Protein AF-A0A1S2PLS1-F1 (afdb_monomer_lite)

pLDDT: mean 85.77, std 10.63, range [39.0, 94.0]

Foldseek 3Di:
DVVLVVQVVQQVVQLVPFDDDDPVQKAADWWWKWFQDPVGDTWTWTFGIWHADPVRWIWTQIDTPSYPHTHIGTDDCVGIPTDPPPDD

Sequence (88 aa):
MRETTAAEGVLDELAQGCPLPPEDEVQDAYQPVEVHDEAGWPWPGSATGWWTGPDGVTACRLRLSGVATARWVLFDPDRIIARVQSGT

Secondary structure (DSSP, 8-state):
-HHHHHHHHHHHHHHTT-----GGG-EEEEEEEEEE-TT--EEEEEEEEEEE-TTS-EEEEEEETT-S--EEEE--TTTEEE------

Radius of gyration: 12.65 Å; chains: 1; bounding box: 35×26×30 Å

Structure (mmCIF, N/CA/C/O backbone):
data_AF-A0A1S2PLS1-F1
#
_entry.id   AF-A0A1S2PLS1-F1
#
loop_
_atom_site.group_PDB
_atom_site.id
_atom_site.type_symbol
_atom_site.label_atom_id
_atom_site.label_alt_id
_atom_site.label_comp_id
_atom_site.label_asym_id
_atom_site.label_entity_id
_atom_site.label_seq_id
_atom_site.pdbx_PDB_ins_code
_atom_site.Cartn_x
_atom_site.Cartn_y
_atom_site.Cartn_z
_atom_site.occupancy
_atom_site.B_iso_or_equiv
_atom_site.auth_seq_id
_atom_site.auth_comp_id
_atom_site.auth_asym_id
_atom_site.auth_atom_id
_atom_site.pdbx_PDB_model_num
ATOM 1 N N . MET A 1 1 ? 18.337 11.444 -8.106 1.00 54.97 1 MET A N 1
ATOM 2 C CA . MET A 1 1 ? 17.097 12.200 -8.418 1.00 54.97 1 MET A CA 1
ATOM 3 C C . MET A 1 1 ? 16.165 11.473 -9.386 1.00 54.97 1 MET A C 1
ATOM 5 O O . MET A 1 1 ? 14.974 11.696 -9.269 1.00 54.97 1 MET A O 1
ATOM 9 N N . ARG A 1 2 ? 16.639 10.614 -10.309 1.00 61.62 2 ARG A N 1
ATOM 10 C CA . ARG A 1 2 ? 15.742 9.890 -11.238 1.00 61.62 2 ARG A CA 1
ATOM 11 C C . ARG A 1 2 ? 14.864 8.832 -10.554 1.00 61.62 2 ARG A C 1
ATOM 13 O O . ARG A 1 2 ? 13.725 8.655 -10.957 1.00 61.62 2 ARG A O 1
ATOM 20 N N . GLU A 1 3 ? 15.367 8.180 -9.506 1.00 67.94 3 GLU A N 1
ATOM 21 C CA . GLU A 1 3 ? 14.622 7.135 -8.783 1.00 67.94 3 GLU A CA 1
ATOM 22 C C . GLU A 1 3 ? 13.448 7.692 -7.965 1.00 67.94 3 GLU A C 1
ATOM 24 O O . GLU A 1 3 ? 12.403 7.059 -7.904 1.00 67.94 3 GLU A O 1
ATOM 29 N N . THR A 1 4 ? 13.571 8.903 -7.406 1.00 72.56 4 THR A N 1
ATOM 30 C CA . THR A 1 4 ? 12.466 9.569 -6.691 1.00 72.56 4 THR A CA 1
ATOM 31 C C . THR A 1 4 ? 11.284 9.832 -7.614 1.00 72.56 4 THR A C 1
ATOM 33 O O . THR A 1 4 ? 10.159 9.513 -7.263 1.00 72.56 4 THR A O 1
ATOM 36 N N . THR A 1 5 ? 11.536 10.355 -8.817 1.00 79.69 5 THR A N 1
ATOM 37 C CA . THR A 1 5 ? 10.473 10.635 -9.792 1.00 79.69 5 THR A CA 1
ATOM 38 C C . THR A 1 5 ? 9.783 9.357 -10.269 1.00 79.69 5 THR A C 1
ATOM 40 O O . THR A 1 5 ? 8.577 9.366 -10.489 1.00 79.69 5 THR A O 1
ATOM 43 N N . ALA A 1 6 ? 10.525 8.253 -10.396 1.00 85.38 6 ALA A N 1
ATOM 44 C CA . ALA A 1 6 ? 9.948 6.957 -10.739 1.00 85.38 6 ALA A CA 1
ATOM 45 C C . ALA A 1 6 ? 9.069 6.409 -9.602 1.00 85.38 6 ALA A C 1
ATOM 47 O O . ALA A 1 6 ? 7.921 6.059 -9.849 1.00 85.38 6 ALA A O 1
ATOM 48 N N . ALA A 1 7 ? 9.553 6.431 -8.355 1.00 85.19 7 ALA A N 1
ATOM 49 C CA . ALA A 1 7 ? 8.762 6.027 -7.193 1.00 85.19 7 ALA A CA 1
ATOM 50 C C . ALA A 1 7 ? 7.498 6.889 -7.022 1.00 85.19 7 ALA A C 1
ATOM 52 O O . ALA A 1 7 ? 6.424 6.364 -6.745 1.00 85.19 7 ALA A O 1
ATOM 53 N N . GLU A 1 8 ? 7.597 8.208 -7.220 1.00 88.06 8 GLU A N 1
ATOM 54 C CA . GLU A 1 8 ? 6.427 9.093 -7.198 1.00 88.06 8 GLU A CA 1
ATOM 55 C C . GLU A 1 8 ? 5.425 8.744 -8.297 1.00 88.06 8 GLU A C 1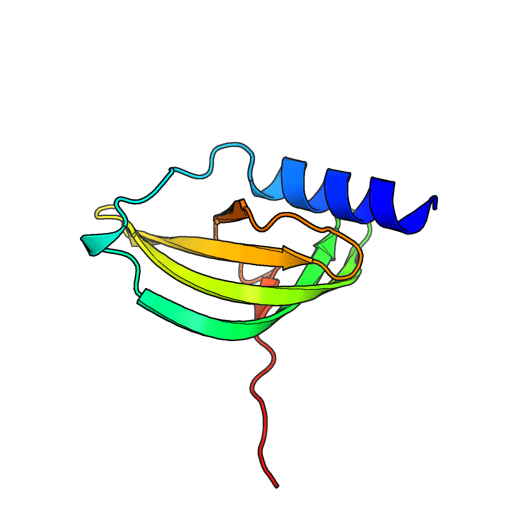
ATOM 57 O O . GLU A 1 8 ? 4.232 8.705 -8.016 1.00 88.06 8 GLU A O 1
ATOM 62 N N . GLY A 1 9 ? 5.895 8.439 -9.511 1.00 88.75 9 GLY A N 1
ATOM 63 C CA . GLY A 1 9 ? 5.037 8.008 -10.615 1.00 88.75 9 GLY A CA 1
ATOM 64 C C . GLY A 1 9 ? 4.295 6.705 -10.316 1.00 88.75 9 GLY A C 1
ATOM 65 O O . GLY A 1 9 ? 3.089 6.635 -10.522 1.00 88.75 9 GLY A O 1
ATOM 66 N N . VAL A 1 10 ? 4.985 5.707 -9.757 1.00 89.19 10 VAL A N 1
ATOM 67 C CA . VAL A 1 10 ? 4.371 4.432 -9.343 1.00 89.19 10 VAL A CA 1
ATOM 68 C C . VAL A 1 10 ? 3.337 4.652 -8.239 1.00 89.19 10 VAL A C 1
ATOM 70 O O . VAL A 1 10 ? 2.244 4.095 -8.285 1.00 89.19 10 VAL A O 1
ATOM 73 N N . LEU A 1 11 ? 3.652 5.492 -7.248 1.00 89.62 11 LEU A N 1
ATOM 74 C CA . LEU A 1 11 ? 2.718 5.816 -6.170 1.00 89.62 11 LEU A CA 1
ATOM 75 C C . LEU A 1 11 ? 1.492 6.588 -6.677 1.00 89.62 11 LEU A C 1
ATOM 77 O O . LEU A 1 11 ? 0.398 6.382 -6.165 1.00 89.62 11 LEU A O 1
ATOM 81 N N . ASP A 1 12 ? 1.669 7.500 -7.635 1.00 89.62 12 ASP A N 1
ATOM 82 C CA . ASP A 1 12 ? 0.581 8.249 -8.274 1.00 89.62 12 ASP A CA 1
ATOM 83 C C . ASP A 1 12 ? -0.347 7.326 -9.069 1.00 89.62 12 ASP A C 1
ATOM 85 O O . ASP A 1 12 ? -1.562 7.391 -8.903 1.00 89.62 12 ASP A O 1
ATOM 89 N N . GLU A 1 13 ? 0.236 6.409 -9.842 1.00 90.81 13 GLU A N 1
ATOM 90 C CA . GLU A 1 13 ? -0.487 5.402 -10.617 1.00 90.81 13 GLU A CA 1
ATOM 91 C C . GLU A 1 13 ? -1.326 4.490 -9.712 1.00 90.81 13 GLU A C 1
ATOM 93 O O . GLU A 1 13 ? -2.533 4.377 -9.910 1.00 90.81 13 GLU A O 1
ATOM 98 N N . LEU A 1 14 ? -0.732 3.948 -8.646 1.00 88.69 14 LEU A N 1
ATOM 99 C CA . LEU A 1 14 ? -1.437 3.102 -7.674 1.00 88.69 14 LEU A CA 1
ATOM 100 C C . LEU A 1 14 ? -2.494 3.856 -6.852 1.00 88.69 14 LEU A C 1
ATOM 102 O O . LEU A 1 14 ? -3.468 3.264 -6.380 1.00 88.69 14 LEU A O 1
ATOM 106 N N . ALA A 1 15 ? -2.293 5.156 -6.634 1.00 90.25 15 ALA A N 1
ATOM 107 C CA . ALA A 1 15 ? -3.260 6.004 -5.944 1.00 90.25 15 ALA A CA 1
ATOM 108 C C . ALA A 1 15 ? -4.443 6.381 -6.846 1.00 90.25 15 ALA A C 1
ATOM 110 O O . ALA A 1 15 ? -5.483 6.830 -6.352 1.00 90.25 15 ALA A O 1
ATOM 111 N N . GLN A 1 16 ? -4.308 6.212 -8.163 1.00 88.31 16 GLN A N 1
ATOM 112 C CA . GLN A 1 16 ? -5.336 6.589 -9.113 1.00 88.31 16 GLN A CA 1
ATOM 113 C C . GLN A 1 16 ? -6.581 5.713 -8.934 1.00 88.31 16 GLN A C 1
ATOM 115 O O . GLN A 1 16 ? -6.544 4.493 -9.054 1.00 88.31 16 GLN A O 1
ATOM 120 N N . GLY A 1 17 ? -7.715 6.354 -8.647 1.00 83.00 17 GLY A N 1
ATOM 121 C CA . GLY A 1 17 ? -8.975 5.651 -8.392 1.00 83.00 17 GLY A CA 1
ATOM 122 C C . GLY A 1 17 ? -9.093 5.050 -6.988 1.00 83.00 17 GLY A C 1
ATOM 123 O O . GLY A 1 17 ? -10.116 4.436 -6.691 1.00 83.00 17 GLY A O 1
ATOM 124 N N . CYS A 1 18 ? -8.109 5.258 -6.105 1.00 84.38 18 CYS A N 1
ATOM 125 C CA . CYS A 1 18 ? -8.252 4.890 -4.704 1.00 84.38 18 CYS A CA 1
ATOM 126 C C . CYS A 1 18 ? -9.191 5.883 -3.994 1.00 84.38 18 CYS A C 1
ATOM 128 O O . CYS A 1 18 ? -8.958 7.096 -4.050 1.00 84.38 18 CYS A O 1
ATOM 130 N N . PRO A 1 19 ? -10.242 5.409 -3.301 1.00 82.31 19 PRO A N 1
ATOM 131 C CA . PRO A 1 19 ? -11.058 6.277 -2.464 1.00 82.31 19 PRO A CA 1
ATOM 132 C C . PRO A 1 19 ? -10.223 6.827 -1.302 1.00 82.31 19 PRO A C 1
ATOM 134 O O . PRO A 1 19 ? -9.286 6.180 -0.830 1.00 82.31 19 PRO A O 1
ATOM 137 N N . LEU A 1 20 ? -10.574 8.027 -0.838 1.00 85.50 20 LEU A N 1
ATOM 138 C CA . LEU A 1 20 ? -9.995 8.612 0.366 1.00 85.50 20 LEU A CA 1
ATOM 139 C C . LEU A 1 20 ? -10.858 8.181 1.563 1.00 85.50 20 LEU A C 1
ATOM 141 O O . LEU A 1 20 ? -11.984 8.672 1.685 1.00 85.50 20 LEU A O 1
ATOM 145 N N . PRO A 1 21 ? -10.394 7.246 2.407 1.00 85.12 21 PRO A N 1
ATOM 146 C CA . PRO A 1 21 ? -11.198 6.766 3.516 1.00 85.12 21 PRO A CA 1
ATOM 147 C C . PRO A 1 21 ? -11.343 7.826 4.612 1.00 85.12 21 PRO A C 1
ATOM 149 O O . PRO A 1 21 ? -10.431 8.638 4.805 1.00 85.12 21 PRO A O 1
ATOM 152 N N . PRO A 1 22 ? -12.464 7.827 5.349 1.00 85.50 22 PRO A N 1
ATOM 153 C CA . PRO A 1 22 ? -12.606 8.664 6.531 1.00 85.50 22 PRO A CA 1
ATOM 154 C C . PRO A 1 22 ? -11.637 8.197 7.621 1.00 85.50 22 PRO A C 1
ATOM 156 O O . PRO A 1 22 ? -11.501 7.003 7.873 1.00 85.50 22 PRO A O 1
ATOM 159 N N . GLU A 1 23 ? -10.977 9.149 8.281 1.00 83.31 23 GLU A N 1
ATOM 160 C CA . GLU A 1 23 ? -9.896 8.875 9.242 1.00 83.31 23 GLU A CA 1
ATOM 161 C C . GLU A 1 23 ? -10.339 8.014 10.441 1.00 83.31 23 GLU A C 1
ATOM 163 O O . GLU A 1 23 ? -9.512 7.317 11.013 1.00 83.31 23 GLU A O 1
ATOM 168 N N . ASP A 1 24 ? -11.632 8.005 10.783 1.00 86.50 24 ASP A N 1
ATOM 169 C CA . ASP A 1 24 ? -12.201 7.191 11.874 1.00 86.50 24 ASP A CA 1
ATOM 170 C C . ASP A 1 24 ? -12.283 5.688 11.532 1.00 86.50 24 ASP A C 1
ATOM 172 O O . ASP A 1 24 ? -12.230 4.836 12.414 1.00 86.50 24 ASP A O 1
ATOM 176 N N . GLU A 1 25 ? -12.359 5.347 10.240 1.00 88.56 25 GLU A N 1
ATOM 177 C CA . GLU A 1 25 ? -12.406 3.958 9.755 1.00 88.56 25 GLU A CA 1
ATOM 178 C C . GLU A 1 25 ? -11.015 3.419 9.384 1.00 88.56 25 GLU A C 1
ATOM 180 O O . GLU A 1 25 ? -10.865 2.259 8.986 1.00 88.56 25 GLU A O 1
ATOM 185 N N . VAL A 1 26 ? -9.984 4.260 9.483 1.00 90.06 26 VAL A N 1
ATOM 186 C CA . VAL A 1 26 ? -8.607 3.891 9.167 1.00 90.06 26 VAL A CA 1
ATOM 187 C C . VAL A 1 26 ? -7.988 3.148 10.341 1.00 90.06 26 VAL A C 1
ATOM 189 O O . VAL A 1 26 ? -7.954 3.615 11.474 1.00 90.06 26 VAL A O 1
ATOM 192 N N . GLN A 1 27 ? -7.418 1.989 10.044 1.00 90.69 27 GLN A N 1
ATOM 193 C CA . GLN A 1 27 ? -6.592 1.239 10.972 1.00 90.69 27 GLN A CA 1
ATOM 194 C C . GLN A 1 27 ? -5.132 1.647 10.779 1.00 90.69 27 GLN A C 1
ATOM 196 O O . GLN A 1 27 ? -4.488 1.228 9.814 1.00 90.69 27 GLN A O 1
ATOM 201 N N . ASP A 1 28 ? -4.592 2.459 11.687 1.00 89.56 28 ASP A N 1
ATOM 202 C CA . ASP A 1 28 ? -3.163 2.773 11.700 1.00 89.56 28 ASP A CA 1
ATOM 203 C C . ASP A 1 28 ? -2.337 1.503 11.932 1.00 89.56 28 ASP A C 1
ATOM 205 O O . ASP A 1 28 ? -2.502 0.786 12.922 1.00 89.56 28 ASP A O 1
ATOM 209 N N . ALA A 1 29 ? -1.411 1.225 11.020 1.00 88.12 29 ALA A N 1
ATOM 210 C CA . ALA A 1 29 ? -0.483 0.113 11.153 1.00 88.12 29 ALA A CA 1
ATOM 211 C C . ALA A 1 29 ? 0.801 0.447 10.415 1.00 88.12 29 ALA A C 1
ATOM 213 O O . ALA A 1 29 ? 0.749 0.898 9.280 1.00 88.12 29 ALA A O 1
ATOM 214 N N . TYR A 1 30 ? 1.953 0.181 11.021 1.00 89.69 30 TYR A N 1
ATOM 215 C CA . TYR A 1 30 ? 3.236 0.314 10.340 1.00 89.69 30 TYR A CA 1
ATOM 216 C C . TYR A 1 30 ? 3.702 -1.057 9.851 1.00 89.69 30 TYR A C 1
ATOM 218 O O . TYR A 1 30 ? 4.266 -1.841 10.616 1.00 89.69 30 TYR A O 1
ATOM 226 N N . GLN A 1 31 ? 3.455 -1.350 8.577 1.00 90.88 31 GLN A N 1
ATOM 227 C CA . GLN A 1 31 ? 3.838 -2.605 7.943 1.00 90.88 31 GLN A CA 1
ATOM 228 C C . GLN A 1 31 ? 4.796 -2.333 6.777 1.00 90.88 31 GLN A C 1
ATOM 230 O O . GLN A 1 31 ? 4.422 -1.616 5.848 1.00 90.88 31 GLN A O 1
ATOM 235 N N . PRO A 1 32 ? 6.020 -2.889 6.784 1.00 92.12 32 PRO A N 1
ATOM 236 C CA . PRO A 1 32 ? 6.907 -2.788 5.634 1.00 92.12 32 PRO A CA 1
ATOM 237 C C . PRO A 1 32 ? 6.316 -3.563 4.452 1.00 92.12 32 PRO A C 1
ATOM 239 O O . PRO A 1 32 ? 5.805 -4.675 4.601 1.00 92.12 32 PRO A O 1
ATOM 242 N N . VAL A 1 33 ? 6.378 -2.965 3.269 1.00 92.25 33 VAL A N 1
ATOM 243 C CA . VAL A 1 33 ? 5.842 -3.538 2.034 1.00 92.25 33 VAL A CA 1
ATOM 244 C C . VAL A 1 33 ? 6.830 -3.348 0.890 1.00 92.25 33 VAL A C 1
ATOM 246 O O . VAL A 1 33 ? 7.660 -2.440 0.895 1.00 92.25 33 VAL A O 1
ATOM 249 N N . GLU A 1 34 ? 6.735 -4.211 -0.105 1.00 93.31 34 GLU A N 1
ATOM 250 C CA . GLU A 1 34 ? 7.455 -4.081 -1.365 1.00 93.31 34 GLU A CA 1
ATOM 251 C C . GLU A 1 34 ? 6.441 -3.921 -2.490 1.00 93.31 34 GLU A C 1
ATOM 253 O O . GLU A 1 34 ? 5.485 -4.687 -2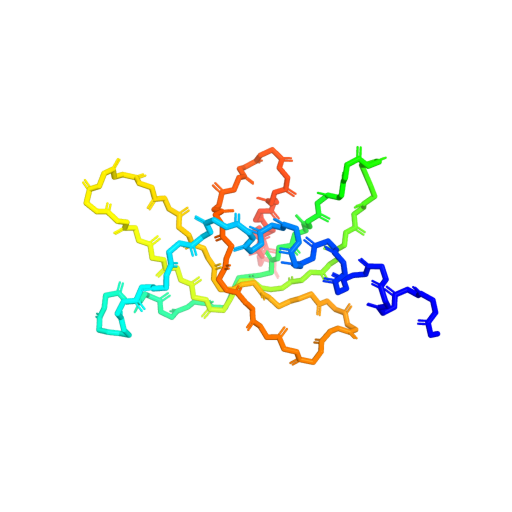.570 1.00 93.31 34 GLU A O 1
ATOM 258 N N . VAL A 1 35 ? 6.625 -2.899 -3.317 1.00 92.25 35 VAL A N 1
ATOM 259 C CA . VAL A 1 35 ? 5.668 -2.511 -4.351 1.00 92.25 35 VAL A CA 1
ATOM 260 C C . VAL A 1 35 ? 6.293 -2.705 -5.714 1.00 92.25 35 VAL A C 1
ATOM 262 O O . VAL A 1 35 ? 7.334 -2.126 -5.995 1.00 92.25 35 VAL A O 1
ATOM 265 N N . HIS A 1 36 ? 5.655 -3.488 -6.567 1.00 91.31 36 HIS A N 1
ATOM 266 C CA . HIS A 1 36 ? 6.137 -3.747 -7.913 1.00 91.31 36 HIS A CA 1
ATOM 267 C C . HIS A 1 36 ? 5.487 -2.775 -8.903 1.00 91.31 36 HIS A C 1
ATOM 269 O O . HIS A 1 36 ? 4.260 -2.607 -8.927 1.00 91.31 36 HIS A O 1
ATOM 275 N N . ASP A 1 37 ? 6.308 -2.103 -9.711 1.00 88.00 37 ASP A N 1
ATOM 276 C CA . ASP A 1 37 ? 5.800 -1.339 -10.856 1.00 88.00 37 ASP A CA 1
ATOM 277 C C . ASP A 1 37 ? 5.401 -2.252 -12.028 1.00 88.00 37 ASP A C 1
ATOM 279 O O . ASP A 1 37 ? 5.569 -3.469 -11.960 1.00 88.00 37 ASP A O 1
ATOM 283 N N . GLU A 1 38 ? 4.857 -1.681 -13.106 1.00 84.62 38 GLU A N 1
ATOM 284 C CA . GLU A 1 38 ? 4.426 -2.446 -14.289 1.00 84.62 38 GLU A CA 1
ATOM 285 C C . GLU A 1 38 ? 5.565 -3.216 -14.984 1.00 84.62 38 GLU A C 1
ATOM 287 O O . GLU A 1 38 ? 5.323 -4.228 -15.641 1.00 84.62 38 GLU A O 1
ATOM 292 N N . ALA A 1 39 ? 6.814 -2.768 -14.840 1.00 85.69 39 ALA A N 1
ATOM 293 C CA . ALA A 1 39 ? 7.998 -3.474 -15.322 1.00 85.69 39 ALA A CA 1
ATOM 294 C C . ALA A 1 39 ? 8.498 -4.541 -14.325 1.00 85.69 39 ALA A C 1
ATOM 296 O O . ALA A 1 39 ? 9.488 -5.224 -14.602 1.00 85.69 39 ALA A O 1
ATOM 297 N N . GLY A 1 40 ? 7.825 -4.700 -13.182 1.00 84.50 40 GLY A N 1
ATOM 298 C CA . GLY A 1 40 ? 8.157 -5.662 -12.136 1.00 84.50 40 GLY A CA 1
ATOM 299 C C . GLY A 1 40 ? 9.314 -5.224 -11.243 1.00 84.50 40 GLY A C 1
ATOM 300 O O . GLY A 1 40 ? 9.897 -6.060 -10.551 1.00 84.50 40 GLY A O 1
ATOM 301 N N . TRP A 1 41 ? 9.690 -3.941 -11.251 1.00 87.44 41 TRP A N 1
ATOM 302 C CA . TRP A 1 41 ? 10.762 -3.467 -10.380 1.00 87.44 41 TRP A CA 1
ATOM 303 C C . TRP A 1 41 ? 10.265 -3.306 -8.935 1.00 87.44 41 TRP A C 1
ATOM 305 O O . TRP A 1 41 ? 9.236 -2.658 -8.724 1.00 87.44 41 TRP A O 1
ATOM 315 N N . PRO A 1 42 ? 10.981 -3.850 -7.932 1.00 89.81 42 PRO A N 1
ATOM 316 C CA . PRO A 1 42 ? 10.584 -3.734 -6.536 1.00 89.81 42 PRO A CA 1
ATOM 317 C C . PRO A 1 42 ? 10.958 -2.365 -5.951 1.00 89.81 42 PRO A C 1
ATOM 319 O O . PRO A 1 42 ? 12.125 -1.964 -5.911 1.00 89.81 42 PRO A O 1
ATOM 322 N N . TRP A 1 43 ? 9.956 -1.676 -5.416 1.00 90.88 43 TRP A N 1
ATOM 323 C CA . TRP A 1 43 ? 10.067 -0.415 -4.694 1.00 90.88 43 TRP A CA 1
ATOM 324 C C . TRP A 1 43 ? 9.805 -0.645 -3.202 1.00 90.88 43 TRP A C 1
ATOM 326 O O . TRP A 1 43 ? 8.682 -0.976 -2.812 1.00 90.88 43 TRP A O 1
ATOM 336 N N . PRO A 1 44 ? 10.808 -0.464 -2.328 1.00 91.50 44 PRO A N 1
ATOM 337 C CA . PRO A 1 44 ? 10.611 -0.633 -0.896 1.00 91.50 44 PRO A CA 1
ATOM 338 C C . PRO A 1 44 ? 9.763 0.508 -0.327 1.00 91.50 44 PRO A C 1
ATOM 340 O O . PRO A 1 44 ? 10.033 1.686 -0.581 1.00 91.50 44 PRO A O 1
ATOM 343 N N . GLY A 1 45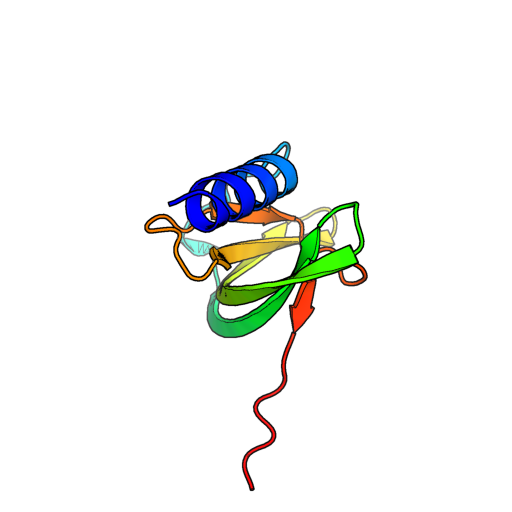 ? 8.781 0.180 0.507 1.00 92.31 45 GLY A N 1
ATOM 344 C CA . GLY A 1 45 ? 7.917 1.149 1.171 1.00 92.31 45 GLY A CA 1
ATOM 345 C C . GLY A 1 45 ? 7.351 0.640 2.493 1.00 92.31 45 GLY A C 1
ATOM 346 O O . GLY A 1 45 ? 7.701 -0.432 2.986 1.00 92.31 45 GLY A O 1
ATOM 347 N N . SER A 1 46 ? 6.451 1.426 3.066 1.00 93.50 46 SER A N 1
ATOM 348 C CA . SER A 1 46 ? 5.695 1.052 4.257 1.00 93.50 46 SER A CA 1
ATOM 349 C C . SER A 1 46 ? 4.234 1.425 4.064 1.00 93.50 46 SER A C 1
ATOM 351 O O . SER A 1 46 ? 3.926 2.559 3.693 1.00 93.50 46 SER A O 1
ATOM 353 N N . ALA A 1 47 ? 3.336 0.490 4.349 1.00 93.50 47 ALA A N 1
ATOM 354 C CA . ALA A 1 47 ? 1.944 0.805 4.613 1.00 93.50 47 ALA A CA 1
ATOM 355 C C . ALA A 1 47 ? 1.863 1.362 6.039 1.00 93.50 47 ALA A C 1
ATOM 357 O O . ALA A 1 47 ? 2.330 0.714 6.973 1.00 93.50 47 ALA A O 1
ATOM 358 N N . THR A 1 48 ? 1.337 2.575 6.192 1.00 92.75 48 THR A N 1
ATOM 359 C CA . THR A 1 48 ? 1.169 3.256 7.487 1.00 92.75 48 THR A CA 1
ATOM 360 C C . THR A 1 48 ? -0.273 3.221 7.991 1.00 92.75 48 THR A C 1
ATOM 362 O O . THR A 1 48 ? -0.544 3.655 9.103 1.00 92.75 48 THR A O 1
ATOM 365 N N . GLY A 1 49 ? -1.203 2.730 7.176 1.00 92.81 49 GLY A N 1
ATOM 366 C CA . GLY A 1 49 ? -2.606 2.597 7.533 1.00 92.81 49 GLY A CA 1
ATOM 367 C C . GLY A 1 49 ? -3.336 1.699 6.548 1.00 92.81 49 GLY A C 1
ATOM 368 O O . GLY A 1 49 ? -2.892 1.530 5.412 1.00 92.81 49 GLY A O 1
ATOM 369 N N . TRP A 1 50 ? -4.444 1.130 6.996 1.00 93.00 50 TRP A N 1
ATOM 370 C CA . TRP A 1 50 ? -5.297 0.238 6.226 1.00 93.00 50 TRP A CA 1
ATOM 371 C C . TRP A 1 50 ? -6.737 0.686 6.351 1.00 93.00 50 TRP A C 1
ATOM 373 O O . TRP A 1 50 ? -7.163 1.175 7.392 1.00 93.00 50 TRP A O 1
ATOM 383 N N . TRP A 1 51 ? -7.489 0.510 5.283 1.00 93.88 51 TRP A N 1
ATOM 384 C CA . TRP A 1 51 ? -8.917 0.744 5.273 1.00 93.88 51 TRP A CA 1
ATOM 385 C C . TRP A 1 51 ? -9.579 -0.325 4.424 1.00 93.88 51 TRP A C 1
ATOM 387 O O . TRP A 1 51 ? -9.037 -0.740 3.403 1.00 93.88 51 TRP A O 1
ATOM 397 N N . THR A 1 52 ? -10.753 -0.775 4.845 1.00 91.31 52 THR A N 1
ATOM 398 C CA . THR A 1 52 ? -11.575 -1.688 4.055 1.00 91.31 52 THR A CA 1
ATOM 399 C C . THR A 1 52 ? -12.939 -1.052 3.883 1.00 91.31 52 THR A C 1
ATOM 401 O O . THR A 1 52 ? -13.628 -0.789 4.864 1.00 91.31 52 THR A O 1
ATOM 404 N N . GLY A 1 53 ? -13.305 -0.786 2.634 1.00 87.44 53 GLY A N 1
ATOM 405 C CA . GLY A 1 53 ? -14.594 -0.220 2.287 1.00 87.44 53 GLY A CA 1
ATOM 406 C C . GLY A 1 53 ? -15.740 -1.229 2.392 1.00 87.44 53 GLY A C 1
ATOM 407 O O . GLY A 1 53 ? -15.514 -2.441 2.450 1.00 87.44 53 GLY A O 1
ATOM 408 N N . PRO A 1 54 ? -16.990 -0.741 2.357 1.00 83.12 54 PRO A N 1
ATOM 409 C CA . PRO A 1 54 ? -18.186 -1.577 2.473 1.00 83.12 54 PRO A CA 1
ATOM 410 C C . PRO A 1 54 ? -18.338 -2.586 1.324 1.00 83.12 54 PRO A C 1
ATOM 412 O O . PRO A 1 54 ? -18.911 -3.654 1.522 1.00 83.12 54 PRO A O 1
ATOM 415 N N . ASP A 1 55 ? -17.780 -2.290 0.147 1.00 84.19 55 ASP A N 1
ATOM 416 C CA . ASP A 1 55 ? -17.751 -3.186 -1.017 1.00 84.19 55 ASP A CA 1
ATOM 417 C C . ASP A 1 55 ? -16.667 -4.282 -0.923 1.00 84.19 55 ASP A C 1
ATOM 419 O O . ASP A 1 55 ? -16.447 -5.029 -1.875 1.00 84.19 55 ASP A O 1
ATOM 423 N N . GLY A 1 56 ? -15.953 -4.373 0.207 1.00 84.12 56 GLY A N 1
ATOM 424 C CA . GLY A 1 56 ? -14.843 -5.310 0.409 1.00 84.12 56 GLY A CA 1
ATOM 425 C C . GLY A 1 56 ? -13.526 -4.871 -0.238 1.00 84.12 56 GLY A C 1
ATOM 426 O O . GLY A 1 56 ? -12.560 -5.630 -0.244 1.00 84.12 56 GLY A O 1
ATOM 427 N N . VAL A 1 57 ? -13.470 -3.648 -0.773 1.00 88.25 57 VAL A N 1
ATOM 428 C CA . VAL A 1 57 ? -12.253 -3.056 -1.335 1.00 88.25 57 VAL A CA 1
ATOM 429 C C . VAL A 1 57 ? -11.309 -2.664 -0.203 1.00 88.25 57 VAL A C 1
ATOM 431 O O . VAL A 1 57 ? -11.648 -1.816 0.620 1.00 88.25 57 VAL A O 1
ATOM 434 N N . THR A 1 58 ? -10.111 -3.240 -0.175 1.00 91.12 58 THR A N 1
ATOM 435 C CA . THR A 1 58 ? -9.062 -2.849 0.772 1.00 91.12 58 THR A CA 1
ATOM 436 C C . THR A 1 58 ? -8.149 -1.806 0.138 1.00 91.12 58 THR A C 1
ATOM 438 O O . THR A 1 5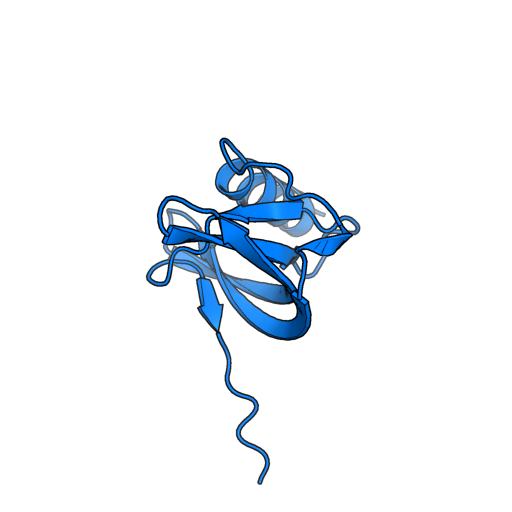8 ? -7.668 -1.983 -0.979 1.00 91.12 58 THR A O 1
ATOM 441 N N . ALA A 1 59 ? -7.880 -0.727 0.863 1.00 93.31 59 ALA A N 1
ATOM 442 C CA . ALA A 1 59 ? -6.875 0.269 0.531 1.00 93.31 59 ALA A CA 1
ATOM 443 C C . ALA A 1 59 ? -5.837 0.355 1.650 1.00 93.31 59 ALA A C 1
ATOM 445 O O . ALA A 1 59 ? -6.125 0.085 2.819 1.00 93.31 59 ALA A O 1
ATOM 446 N N . CYS A 1 60 ? -4.625 0.770 1.309 1.00 93.31 60 CYS A N 1
ATOM 447 C CA . CYS A 1 60 ? -3.582 1.040 2.283 1.00 93.31 60 CYS A CA 1
ATOM 448 C C . CYS A 1 60 ? -2.937 2.401 2.030 1.00 93.31 60 CYS A C 1
ATOM 450 O O . CYS A 1 60 ? -2.840 2.887 0.903 1.00 93.31 60 CYS A O 1
ATOM 452 N N . ARG A 1 61 ? -2.507 3.052 3.108 1.00 94.00 61 ARG A N 1
ATOM 453 C CA . ARG A 1 61 ? -1.764 4.304 3.047 1.00 94.00 61 ARG A CA 1
ATOM 454 C C . ARG A 1 61 ? -0.298 3.971 2.835 1.00 94.00 61 ARG A C 1
ATOM 456 O O . ARG A 1 61 ? 0.411 3.649 3.783 1.00 94.00 61 ARG A O 1
ATOM 463 N N . LEU A 1 62 ? 0.144 4.022 1.590 1.00 93.38 62 LEU A N 1
ATOM 464 C CA . LEU A 1 62 ? 1.474 3.628 1.161 1.00 93.38 62 LEU A CA 1
ATOM 465 C C . LEU A 1 62 ? 2.441 4.814 1.168 1.00 93.38 62 LEU A C 1
ATOM 467 O O . LEU A 1 62 ? 2.144 5.892 0.651 1.00 93.38 62 LE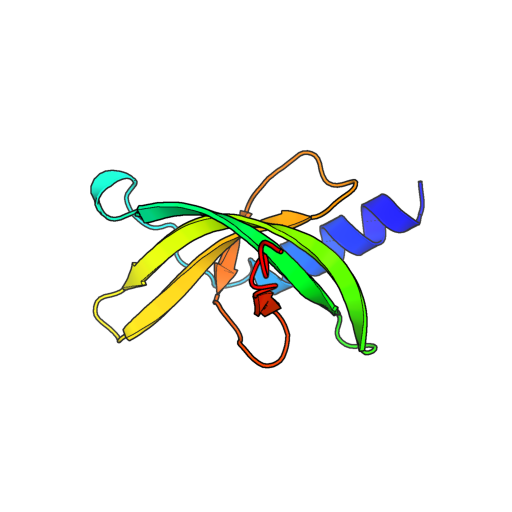U A O 1
ATOM 471 N N . ARG A 1 63 ? 3.638 4.589 1.709 1.00 93.06 63 ARG A N 1
ATOM 472 C CA . ARG A 1 63 ? 4.773 5.508 1.636 1.00 93.06 63 ARG A CA 1
ATOM 473 C C . ARG A 1 63 ? 5.979 4.792 1.041 1.00 93.06 63 ARG A C 1
ATOM 475 O O . ARG A 1 63 ? 6.560 3.927 1.693 1.00 93.06 63 ARG A O 1
ATOM 482 N N . LEU A 1 64 ? 6.365 5.159 -0.178 1.00 91.81 64 LEU A N 1
ATOM 483 C CA . LEU A 1 64 ? 7.547 4.598 -0.838 1.00 91.81 64 LEU A CA 1
ATOM 484 C C . LEU A 1 64 ? 8.840 5.262 -0.355 1.00 91.81 64 LEU A C 1
ATOM 486 O O . LEU A 1 64 ? 8.867 6.432 0.033 1.00 91.81 64 LEU A O 1
ATOM 490 N N . SER A 1 65 ? 9.938 4.511 -0.396 1.00 88.56 65 SER A N 1
ATOM 491 C CA . SER A 1 65 ? 11.259 5.025 -0.044 1.00 88.56 65 SER A CA 1
ATOM 492 C C . SER A 1 65 ? 11.716 6.050 -1.077 1.00 88.56 65 SER A C 1
ATOM 494 O O . SER A 1 65 ? 11.645 5.818 -2.279 1.00 88.56 65 SER A O 1
ATOM 496 N N . GLY A 1 66 ? 12.194 7.199 -0.606 1.00 84.94 66 GLY A N 1
ATOM 497 C CA . GLY A 1 66 ? 12.562 8.321 -1.472 1.00 84.94 66 GLY A CA 1
ATOM 498 C C . GLY A 1 66 ? 11.396 9.241 -1.839 1.00 84.94 66 GLY A C 1
ATOM 499 O O . GLY A 1 66 ? 11.661 10.315 -2.371 1.00 84.94 66 GLY A O 1
ATOM 500 N N . VAL A 1 67 ? 10.154 8.886 -1.489 1.00 86.94 67 VAL A N 1
ATOM 501 C CA . VAL A 1 67 ? 8.970 9.744 -1.632 1.00 86.94 67 VAL A CA 1
ATOM 502 C C . VAL A 1 67 ? 8.606 10.341 -0.273 1.00 86.94 67 VAL A C 1
ATOM 504 O O . VAL A 1 67 ? 8.496 9.643 0.737 1.00 86.94 67 VAL A O 1
ATOM 507 N N . ALA A 1 68 ? 8.455 11.664 -0.216 1.00 83.25 68 ALA A N 1
ATOM 508 C CA . ALA A 1 68 ? 8.161 12.350 1.041 1.00 83.25 68 ALA A CA 1
ATOM 509 C C . ALA A 1 68 ? 6.719 12.101 1.513 1.00 83.25 68 ALA A C 1
ATOM 511 O O . ALA A 1 68 ? 6.467 12.001 2.717 1.00 83.25 68 ALA A O 1
ATOM 512 N N . THR A 1 69 ? 5.789 11.988 0.568 1.00 86.31 69 THR A N 1
ATOM 513 C CA . THR A 1 69 ? 4.350 11.885 0.800 1.00 86.31 69 THR A CA 1
ATOM 514 C C . THR A 1 69 ? 3.887 10.431 0.859 1.00 86.31 69 THR A C 1
ATOM 516 O O . THR A 1 69 ? 4.379 9.561 0.146 1.00 86.31 69 THR A O 1
ATOM 519 N N . ALA A 1 70 ? 2.922 10.166 1.739 1.00 89.94 70 ALA A N 1
ATOM 520 C CA . ALA A 1 70 ? 2.179 8.913 1.750 1.00 89.94 70 ALA A CA 1
ATOM 521 C C . ALA A 1 70 ? 0.840 9.126 1.038 1.00 89.94 70 ALA A C 1
ATOM 523 O O . ALA A 1 70 ? 0.215 10.175 1.226 1.00 89.94 70 ALA A O 1
ATOM 524 N N . ARG A 1 71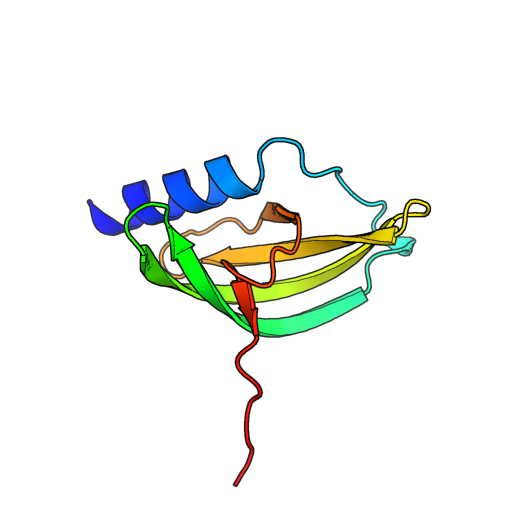 ? 0.386 8.145 0.260 1.00 92.06 71 ARG A N 1
ATOM 525 C CA . ARG A 1 71 ? -0.888 8.204 -0.467 1.00 92.06 71 ARG A CA 1
ATOM 526 C C . ARG A 1 71 ? -1.708 6.950 -0.226 1.00 92.06 71 ARG A C 1
ATOM 528 O O . ARG A 1 71 ? -1.157 5.885 0.022 1.00 92.06 71 ARG A O 1
ATOM 535 N N . TRP A 1 72 ? -3.023 7.103 -0.273 1.00 93.25 72 TRP A N 1
ATOM 536 C CA . TRP A 1 72 ? -3.929 5.966 -0.288 1.00 93.25 72 TRP A CA 1
ATOM 537 C C . TRP A 1 72 ? -3.861 5.296 -1.653 1.00 93.25 72 TRP A C 1
ATOM 539 O O . TRP A 1 72 ? -3.975 5.973 -2.671 1.00 93.25 72 TRP A O 1
ATOM 549 N N . VAL A 1 73 ? -3.637 3.988 -1.644 1.00 93.12 73 VAL A N 1
ATOM 550 C CA . VAL A 1 73 ? -3.612 3.135 -2.829 1.00 93.12 73 VAL A CA 1
ATOM 551 C C . VAL A 1 73 ? -4.509 1.932 -2.590 1.00 93.12 73 VAL A C 1
ATOM 553 O O . VAL A 1 73 ? -4.668 1.490 -1.448 1.00 93.12 73 VAL A O 1
ATOM 556 N N . LEU A 1 74 ? -5.087 1.385 -3.656 1.00 92.12 74 LEU A N 1
ATOM 557 C CA . LEU A 1 74 ? -5.802 0.118 -3.552 1.00 92.12 74 LEU A CA 1
ATOM 558 C C . LEU A 1 74 ? -4.803 -0.993 -3.235 1.00 92.12 74 LEU A C 1
ATOM 560 O O . LEU A 1 74 ? -3.720 -1.058 -3.820 1.00 92.12 74 LEU A O 1
ATOM 564 N N . PHE A 1 75 ? -5.151 -1.848 -2.278 1.00 90.00 75 PHE A N 1
ATOM 565 C CA . PHE A 1 75 ? -4.309 -2.978 -1.938 1.00 90.00 75 PHE A CA 1
ATOM 566 C C . PHE A 1 75 ? -4.439 -4.046 -3.019 1.00 90.00 75 PHE A C 1
ATOM 568 O O . PHE A 1 75 ? -5.443 -4.753 -3.097 1.00 90.00 75 PHE A O 1
ATOM 575 N N . ASP A 1 76 ? -3.397 -4.160 -3.831 1.00 89.62 76 ASP A N 1
ATOM 576 C CA . ASP A 1 76 ? -3.244 -5.222 -4.811 1.00 89.62 76 ASP A CA 1
ATOM 577 C C . ASP A 1 76 ? -2.195 -6.222 -4.294 1.00 89.62 76 ASP A C 1
ATOM 579 O O . ASP A 1 76 ? -1.038 -5.838 -4.133 1.00 89.62 76 ASP A O 1
ATOM 583 N N . PRO A 1 77 ? -2.554 -7.480 -3.985 1.00 87.31 77 PRO A N 1
ATOM 584 C CA . PRO A 1 77 ? -1.615 -8.453 -3.430 1.00 87.31 77 PRO A CA 1
ATOM 585 C C . PRO A 1 77 ? -0.606 -9.006 -4.450 1.00 87.31 77 PRO A C 1
ATOM 587 O O . PRO A 1 77 ? 0.332 -9.682 -4.034 1.00 87.31 77 PRO A O 1
ATOM 590 N N . ASP A 1 78 ? -0.787 -8.760 -5.752 1.00 89.12 78 ASP A N 1
ATOM 591 C CA . ASP A 1 78 ? 0.179 -9.128 -6.796 1.00 89.12 78 ASP A CA 1
ATOM 592 C C . ASP A 1 78 ? 1.296 -8.075 -6.882 1.00 89.12 78 ASP A C 1
ATOM 594 O O . ASP A 1 78 ? 2.475 -8.401 -7.023 1.00 89.12 78 ASP A O 1
ATOM 598 N N . ARG A 1 79 ? 0.941 -6.799 -6.681 1.00 90.25 79 ARG A N 1
ATOM 599 C CA . ARG A 1 79 ? 1.885 -5.674 -6.719 1.00 90.25 79 ARG A CA 1
ATOM 600 C C . ARG A 1 79 ? 2.446 -5.298 -5.353 1.00 90.25 79 ARG A C 1
ATOM 602 O O . ARG A 1 79 ? 3.627 -4.969 -5.264 1.00 90.25 79 ARG A O 1
ATOM 609 N N . ILE A 1 80 ? 1.637 -5.327 -4.296 1.00 92.12 80 ILE A N 1
ATOM 610 C CA . ILE A 1 80 ? 1.969 -4.865 -2.942 1.00 92.12 80 ILE A CA 1
ATOM 611 C C . ILE A 1 80 ? 2.177 -6.070 -2.027 1.00 92.12 80 ILE A C 1
ATOM 613 O O . ILE A 1 80 ? 1.252 -6.620 -1.427 1.00 92.12 80 ILE A O 1
ATOM 617 N N . ILE A 1 81 ? 3.438 -6.447 -1.861 1.00 91.75 81 ILE A N 1
ATOM 618 C CA . ILE A 1 81 ? 3.831 -7.588 -1.045 1.00 91.75 81 ILE A CA 1
ATOM 619 C C . ILE A 1 81 ? 4.105 -7.117 0.377 1.00 91.75 81 ILE A C 1
ATOM 621 O O . ILE A 1 81 ? 5.115 -6.472 0.668 1.00 91.75 81 ILE A O 1
ATOM 625 N N . ALA A 1 82 ? 3.201 -7.468 1.290 1.00 85.69 82 ALA A N 1
ATOM 626 C CA . ALA A 1 82 ? 3.414 -7.286 2.716 1.00 85.69 82 ALA A CA 1
ATOM 627 C C . ALA A 1 82 ? 4.620 -8.110 3.183 1.00 85.69 82 ALA A C 1
ATOM 629 O O . ALA A 1 82 ? 4.603 -9.342 3.162 1.00 85.69 82 ALA A O 1
ATOM 630 N N . ARG A 1 83 ? 5.676 -7.433 3.641 1.00 80.81 83 ARG A N 1
ATOM 631 C CA . ARG A 1 83 ? 6.805 -8.100 4.283 1.00 80.81 83 ARG A CA 1
ATOM 632 C C . ARG A 1 83 ? 6.409 -8.342 5.736 1.00 80.81 83 ARG A C 1
ATOM 634 O O . ARG A 1 83 ? 6.384 -7.420 6.549 1.00 80.81 83 ARG A O 1
ATOM 641 N N . VAL A 1 84 ? 6.098 -9.588 6.083 1.00 70.38 84 VAL A N 1
ATOM 642 C CA . VAL A 1 84 ? 6.042 -9.975 7.496 1.00 70.38 84 VAL A CA 1
ATOM 643 C C . VAL A 1 84 ? 7.430 -9.766 8.093 1.00 70.38 84 VAL A C 1
ATOM 645 O O . VAL A 1 84 ? 8.413 -10.329 7.612 1.00 70.38 84 VAL A O 1
ATOM 648 N N . GLN A 1 85 ? 7.530 -8.939 9.136 1.00 59.31 85 GLN A N 1
ATOM 649 C CA . GLN A 1 85 ? 8.718 -8.938 9.981 1.00 59.31 85 GLN A CA 1
ATOM 650 C C . GLN A 1 85 ? 8.731 -10.283 10.712 1.00 59.31 85 GLN A C 1
ATOM 652 O O . GLN A 1 85 ? 8.147 -10.418 11.784 1.00 59.31 85 GLN A O 1
ATOM 657 N N . SER A 1 86 ? 9.345 -11.305 10.114 1.00 47.38 86 SER A N 1
ATOM 658 C CA . SER A 1 86 ? 9.744 -12.498 10.853 1.00 47.38 86 SER A CA 1
ATOM 659 C C . SER A 1 86 ? 10.784 -12.061 11.878 1.00 47.38 86 SER A C 1
ATOM 661 O O . SER A 1 86 ? 11.973 -11.992 11.580 1.00 47.38 86 SER A O 1
ATOM 663 N N . GLY A 1 87 ? 10.321 -11.706 13.076 1.00 46.44 87 GLY A N 1
ATOM 664 C CA . GLY A 1 87 ? 11.184 -11.587 14.239 1.00 46.44 87 GLY A CA 1
ATOM 665 C C . GLY A 1 87 ? 11.842 -12.941 14.488 1.00 46.44 87 GLY A C 1
ATOM 666 O O . GLY A 1 87 ? 11.147 -13.949 14.606 1.00 46.44 87 GLY A O 1
ATOM 667 N N . THR A 1 88 ? 13.171 -12.963 14.501 1.00 39.00 88 THR A N 1
ATOM 668 C CA . THR A 1 88 ? 13.967 -14.015 15.145 1.00 39.00 88 THR A CA 1
ATOM 669 C C . THR A 1 88 ? 14.610 -13.405 16.375 1.00 39.00 88 THR A C 1
ATOM 671 O O . THR A 1 88 ? 15.061 -12.242 16.260 1.00 39.00 88 THR A O 1
#